Protein AF-A0A9E3TXH4-F1 (afdb_monomer)

pLDDT: mean 94.96, std 4.88, range [75.44, 98.69]

Solvent-accessible surface area (backbone atoms only — not comparable to full-atom values): 4180 Å² total; per-residue (Å²): 134,79,90,78,78,72,78,45,76,88,50,32,44,73,35,73,96,54,63,74,42,52,60,85,36,71,51,49,49,52,32,47,53,44,50,51,50,42,51,53,53,51,50,50,48,74,73,65,50,60,68,77,54,37,54,53,50,54,50,49,44,54,50,44,52,55,51,32,61,71,50,66

Sequence (72 aa):
MKIYTKTGDAGETGLLGGPRVRKDAPCIEAYGTVDELNALLGTARALGLPGPIDEVVAQAQHDLFAIGAQLA

Radius of gyration: 14.98 Å; Cα contacts (8 Å, |Δi|>4): 49; chains: 1; bounding box: 31×22×40 Å

Secondary structure (DSSP, 8-state):
--S--STTTTSEEE-TTS-EEETTSHHHHHHHHHHHHHHHHHHHHHTT--HHHHHHHHHHHHHHHHHHHHH-

Foldseek 3Di:
DDPDDCPCVVQWDDQDVHHIDGCPDPLNVVLVVLVVVLVVLVVVVVVPDDPVVNVVSVVVSVVSVVVSNVSD

Structure (mmCIF, N/CA/C/O backbone):
data_AF-A0A9E3TXH4-F1
#
_entry.id   AF-A0A9E3TXH4-F1
#
loop_
_atom_site.group_PDB
_atom_site.id
_atom_site.type_symbol
_atom_site.label_atom_id
_atom_site.label_alt_id
_atom_site.label_comp_id
_atom_site.label_asym_id
_atom_site.label_entity_id
_atom_site.label_seq_id
_atom_site.pdbx_PDB_ins_code
_atom_site.Cartn_x
_atom_site.Cartn_y
_atom_site.Cartn_z
_atom_site.occupancy
_atom_site.B_iso_or_equiv
_atom_site.auth_seq_id
_atom_site.auth_comp_id
_atom_site.auth_asym_id
_atom_site.auth_atom_id
_atom_site.pdbx_PDB_model_num
ATOM 1 N N . MET A 1 1 ? 17.164 10.608 1.262 1.00 75.44 1 MET A N 1
ATOM 2 C CA . MET A 1 1 ? 16.822 9.670 0.170 1.00 75.44 1 MET A CA 1
ATOM 3 C C . MET A 1 1 ? 15.775 10.336 -0.713 1.00 75.44 1 MET A C 1
ATOM 5 O O . MET A 1 1 ? 14.874 10.952 -0.158 1.00 75.44 1 MET A O 1
ATOM 9 N N . LYS A 1 2 ? 15.910 10.312 -2.044 1.00 87.94 2 LYS A N 1
ATOM 10 C CA . LYS A 1 2 ? 14.860 10.834 -2.937 1.00 87.94 2 LYS A CA 1
ATOM 11 C C . LYS A 1 2 ? 1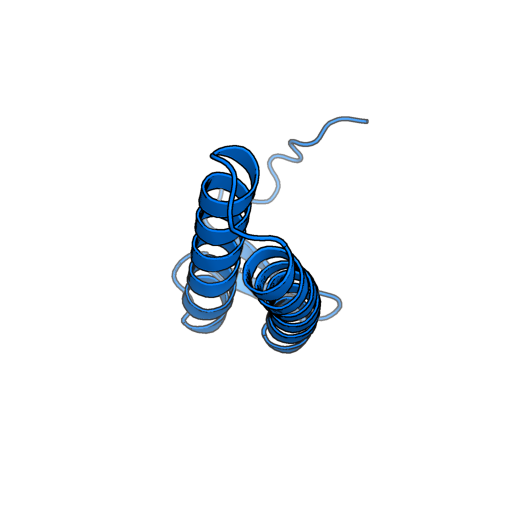3.827 9.733 -3.159 1.00 87.94 2 LYS A C 1
ATOM 13 O O . LYS A 1 2 ? 14.220 8.616 -3.463 1.00 87.94 2 LYS A O 1
ATOM 18 N N . ILE A 1 3 ? 12.544 10.058 -3.008 1.00 89.06 3 ILE A N 1
ATOM 19 C CA . ILE A 1 3 ? 11.449 9.124 -3.320 1.00 89.06 3 ILE A CA 1
ATOM 20 C C . ILE A 1 3 ? 11.273 9.007 -4.845 1.00 89.06 3 ILE A C 1
ATOM 22 O O . ILE A 1 3 ? 11.009 7.930 -5.363 1.00 89.06 3 ILE A O 1
ATOM 26 N N . TYR A 1 4 ? 11.485 10.096 -5.589 1.00 90.88 4 TYR A N 1
ATOM 27 C CA . TYR A 1 4 ? 11.383 10.094 -7.048 1.00 90.88 4 TYR A CA 1
ATOM 28 C C . TYR A 1 4 ? 12.666 9.571 -7.716 1.00 90.88 4 TYR A C 1
ATOM 30 O O . TYR A 1 4 ? 13.769 10.049 -7.441 1.00 90.88 4 TYR A O 1
ATOM 38 N N . THR A 1 5 ? 12.507 8.631 -8.650 1.00 93.06 5 THR A N 1
ATOM 39 C CA . THR A 1 5 ? 13.608 8.011 -9.413 1.00 93.06 5 THR A CA 1
ATOM 40 C C . THR A 1 5 ? 13.580 8.346 -10.905 1.00 93.06 5 THR A C 1
ATOM 42 O O . THR A 1 5 ? 14.588 8.151 -11.578 1.00 93.06 5 THR A O 1
ATOM 45 N N . LYS A 1 6 ? 12.446 8.849 -11.425 1.00 93.62 6 LYS A N 1
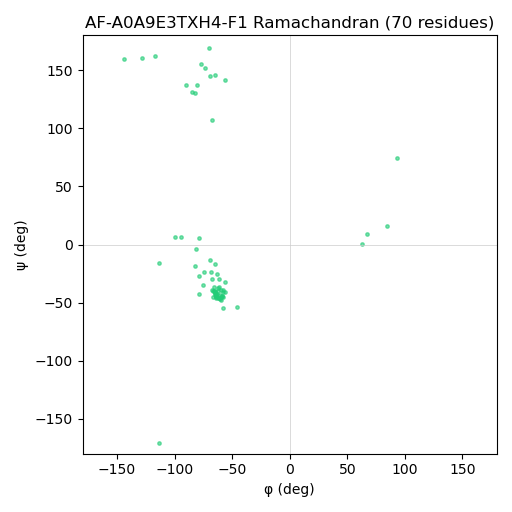ATOM 46 C CA . LYS A 1 6 ? 12.168 9.106 -12.857 1.00 93.62 6 LYS A CA 1
ATOM 47 C C . LYS A 1 6 ? 12.168 7.865 -13.760 1.00 93.62 6 LYS A C 1
ATOM 49 O O . LYS A 1 6 ? 11.909 7.960 -14.955 1.00 93.62 6 LYS A O 1
ATOM 54 N N . THR A 1 7 ? 12.406 6.671 -13.214 1.00 92.25 7 THR A N 1
ATOM 55 C CA . THR A 1 7 ? 12.452 5.434 -14.011 1.00 92.25 7 THR A CA 1
ATOM 56 C C . THR A 1 7 ? 11.083 5.031 -14.552 1.00 92.25 7 THR A C 1
ATOM 58 O O . THR A 1 7 ? 11.016 4.178 -15.430 1.00 92.25 7 THR A O 1
ATOM 61 N N . GLY A 1 8 ? 9.996 5.623 -14.051 1.00 93.94 8 GLY A N 1
ATOM 62 C CA . GLY A 1 8 ? 8.636 5.355 -14.514 1.00 93.94 8 GLY A CA 1
ATOM 63 C C . GLY A 1 8 ? 8.057 6.379 -15.488 1.00 93.94 8 GLY A C 1
ATOM 64 O O . GLY A 1 8 ? 6.872 6.285 -15.817 1.00 93.94 8 GLY A O 1
ATOM 65 N N . ASP A 1 9 ? 8.849 7.354 -15.939 1.00 96.06 9 ASP A N 1
ATOM 66 C CA . ASP A 1 9 ? 8.366 8.466 -16.772 1.00 96.06 9 ASP A CA 1
ATOM 67 C C . ASP A 1 9 ? 7.945 8.000 -18.178 1.00 96.06 9 ASP A C 1
ATOM 69 O O . ASP A 1 9 ? 7.069 8.598 -18.794 1.00 96.06 9 ASP A O 1
ATOM 73 N N . ALA A 1 10 ? 8.482 6.871 -18.653 1.00 95.56 10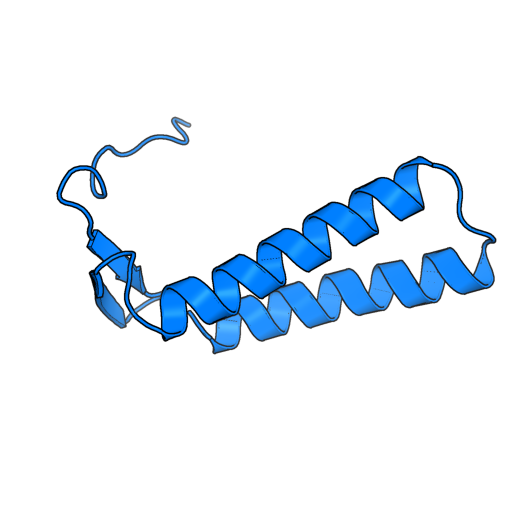 ALA A N 1
ATOM 74 C CA . ALA A 1 10 ? 8.079 6.230 -19.909 1.00 95.56 10 ALA A CA 1
ATOM 75 C C . ALA A 1 10 ? 6.763 5.417 -19.811 1.00 95.56 10 ALA A C 1
ATOM 77 O O . ALA A 1 10 ? 6.382 4.732 -20.760 1.00 95.56 10 ALA A O 1
ATOM 78 N N . GLY A 1 11 ? 6.062 5.464 -18.671 1.00 95.12 11 GLY A N 1
ATOM 79 C CA . GLY A 1 11 ? 4.798 4.741 -18.471 1.00 95.12 11 GLY A CA 1
ATOM 80 C C . GLY A 1 11 ? 4.959 3.281 -18.038 1.00 95.12 11 GLY A C 1
ATOM 81 O O . GLY A 1 11 ? 4.005 2.512 -18.104 1.00 95.12 11 GLY A O 1
ATOM 82 N N . GLU A 1 12 ? 6.147 2.900 -17.578 1.00 96.25 12 GLU A N 1
ATOM 83 C CA . GLU A 1 12 ? 6.450 1.563 -17.061 1.00 96.25 12 GLU A CA 1
ATOM 84 C C . GLU A 1 12 ? 6.853 1.607 -15.588 1.00 96.25 12 GLU A C 1
ATOM 86 O O . GLU A 1 12 ? 7.239 2.651 -15.063 1.00 96.25 12 GLU A O 1
ATOM 91 N N . THR A 1 13 ? 6.804 0.465 -14.918 1.00 94.25 13 THR A N 1
ATOM 92 C CA . THR A 1 13 ? 7.303 0.281 -13.555 1.00 94.25 13 THR A CA 1
ATOM 93 C C . THR A 1 13 ? 7.913 -1.110 -13.399 1.00 94.25 13 THR A C 1
ATOM 95 O O . THR A 1 13 ? 7.672 -1.990 -14.220 1.00 94.25 13 THR A O 1
ATOM 98 N N . GLY A 1 14 ? 8.764 -1.296 -12.392 1.00 91.75 14 GLY A N 1
ATOM 99 C CA . GLY A 1 14 ? 9.357 -2.599 -12.084 1.00 91.75 14 GLY A CA 1
ATOM 100 C C . GLY A 1 14 ? 8.492 -3.378 -11.101 1.00 91.75 14 GLY A C 1
ATOM 101 O O . GLY A 1 14 ? 8.031 -2.795 -10.123 1.00 91.75 14 GLY A O 1
ATOM 102 N N . LEU A 1 15 ? 8.314 -4.673 -11.358 1.00 88.50 15 LEU A N 1
ATOM 103 C CA . LEU A 1 15 ? 7.797 -5.631 -10.380 1.00 88.50 15 LEU A CA 1
ATOM 104 C C . LEU A 1 15 ? 8.894 -6.021 -9.378 1.00 88.50 15 LEU A C 1
ATOM 106 O O . LEU A 1 15 ? 10.091 -5.930 -9.683 1.00 88.50 15 LEU A O 1
ATOM 110 N N . LEU A 1 16 ? 8.510 -6.451 -8.179 1.00 81.44 16 LEU A N 1
ATOM 111 C CA . LEU A 1 16 ? 9.457 -6.813 -7.127 1.00 81.44 16 LEU A CA 1
ATOM 112 C C . LEU A 1 16 ? 10.237 -8.073 -7.530 1.00 81.44 16 LEU A C 1
ATOM 114 O O . LEU A 1 16 ? 9.711 -9.178 -7.551 1.00 81.44 16 LEU A O 1
ATOM 118 N N . GLY A 1 17 ? 11.517 -7.910 -7.882 1.00 79.62 17 GLY A N 1
ATOM 119 C CA . GLY A 1 17 ? 12.342 -9.016 -8.390 1.00 79.62 17 GLY A CA 1
ATOM 120 C C . GLY A 1 17 ? 11.910 -9.544 -9.767 1.00 79.62 17 GLY A C 1
ATOM 121 O O . GLY A 1 17 ? 12.428 -10.564 -10.217 1.00 79.62 17 GLY A O 1
ATOM 122 N N . GLY A 1 18 ? 10.982 -8.852 -10.433 1.00 83.19 18 GLY A N 1
ATOM 123 C CA . GLY A 1 18 ? 10.375 -9.255 -11.694 1.00 83.19 18 GLY A CA 1
ATOM 124 C C . GLY A 1 18 ? 10.720 -8.335 -12.871 1.00 83.19 18 GLY A C 1
ATOM 125 O O . GLY A 1 18 ? 11.590 -7.461 -12.773 1.00 83.19 18 GLY A O 1
ATOM 126 N N . PRO A 1 19 ? 10.052 -8.533 -14.022 1.00 89.62 19 PRO A N 1
ATOM 127 C CA . PRO A 1 19 ? 10.238 -7.694 -15.197 1.00 89.62 19 PRO A CA 1
ATOM 128 C C . PRO A 1 19 ? 9.666 -6.287 -14.988 1.00 89.62 19 PRO A C 1
ATOM 130 O O . PRO A 1 19 ? 8.918 -6.007 -14.049 1.00 89.62 19 PRO A O 1
ATOM 133 N N . ARG A 1 20 ? 9.991 -5.388 -15.920 1.00 94.31 20 ARG A N 1
ATOM 134 C CA . ARG A 1 20 ? 9.265 -4.125 -16.056 1.00 94.31 20 ARG A CA 1
ATOM 135 C C . ARG A 1 20 ? 7.975 -4.361 -16.826 1.00 94.31 20 ARG A C 1
ATOM 137 O O . ARG A 1 20 ? 7.977 -5.067 -17.831 1.00 94.31 20 ARG A O 1
ATOM 144 N N . VAL A 1 21 ? 6.898 -3.749 -16.362 1.00 94.81 21 VAL A N 1
ATOM 145 C CA . VAL A 1 21 ? 5.582 -3.807 -16.995 1.00 94.81 21 VAL A CA 1
ATOM 146 C C . VAL A 1 21 ? 5.037 -2.400 -17.183 1.00 94.81 21 VAL A C 1
ATOM 148 O O . VAL A 1 21 ? 5.474 -1.443 -16.538 1.00 94.81 21 VAL A O 1
ATOM 151 N N . ARG A 1 22 ? 4.072 -2.262 -18.085 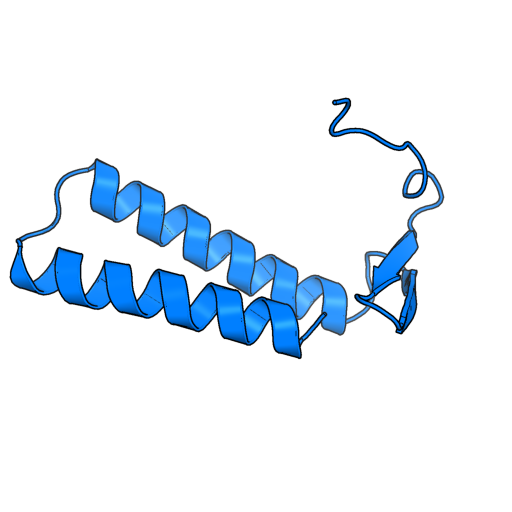1.00 96.81 22 ARG A N 1
ATOM 152 C CA . ARG A 1 22 ? 3.336 -1.015 -18.268 1.00 96.81 22 ARG A CA 1
ATOM 153 C C . ARG A 1 22 ? 2.521 -0.689 -17.016 1.00 96.81 22 ARG A C 1
ATOM 155 O O . ARG A 1 22 ? 2.001 -1.589 -16.367 1.00 96.81 22 ARG A O 1
ATOM 162 N N . LYS A 1 23 ? 2.376 0.598 -16.696 1.00 96.38 23 LYS A N 1
ATOM 163 C CA . LYS A 1 23 ? 1.583 1.067 -15.543 1.00 96.38 23 LYS A CA 1
ATOM 164 C C . LYS A 1 23 ? 0.084 0.766 -15.655 1.00 96.38 23 LYS A C 1
ATOM 166 O O . LYS A 1 23 ? -0.610 0.840 -14.654 1.00 96.38 23 LYS A O 1
ATOM 171 N N . ASP A 1 24 ? -0.390 0.452 -16.857 1.00 95.81 24 ASP A N 1
ATOM 172 C CA . ASP A 1 24 ? -1.764 0.041 -17.161 1.00 95.81 24 ASP A CA 1
ATOM 173 C C . ASP A 1 24 ? -1.936 -1.494 -17.176 1.00 95.81 24 ASP A C 1
ATOM 175 O O . ASP A 1 24 ? -2.998 -1.994 -17.539 1.00 95.81 24 ASP A O 1
ATOM 179 N N . ALA A 1 25 ? -0.906 -2.264 -16.796 1.00 95.56 25 ALA A N 1
ATOM 180 C CA . ALA A 1 25 ? -1.015 -3.715 -16.727 1.00 95.56 25 ALA A CA 1
ATOM 181 C C . ALA A 1 25 ? -1.951 -4.149 -15.576 1.00 95.56 25 ALA A C 1
ATOM 183 O O . ALA A 1 25 ? -1.894 -3.556 -14.496 1.00 95.56 25 ALA A O 1
ATOM 184 N N . PRO A 1 26 ? -2.733 -5.236 -15.742 1.00 95.19 26 PRO A N 1
ATOM 185 C CA . PRO A 1 26 ? -3.717 -5.666 -14.742 1.00 95.19 26 PRO A CA 1
ATOM 186 C C . PRO A 1 26 ? -3.156 -5.915 -13.335 1.00 95.19 26 PRO A C 1
ATOM 188 O O . PRO A 1 26 ? -3.847 -5.682 -12.350 1.00 95.19 26 PRO A O 1
ATOM 191 N N . CYS A 1 27 ? -1.904 -6.373 -13.210 1.00 93.25 27 CYS A N 1
ATOM 192 C CA . CYS A 1 27 ? -1.274 -6.559 -11.899 1.00 93.25 27 CYS A CA 1
ATOM 193 C C . CYS A 1 27 ? -1.027 -5.226 -11.178 1.00 93.25 27 CYS A C 1
ATOM 195 O O . CYS A 1 27 ? -1.269 -5.143 -9.977 1.00 93.25 27 CYS A O 1
ATOM 197 N N . ILE A 1 28 ? -0.611 -4.187 -11.914 1.00 95.56 28 ILE A N 1
ATOM 198 C CA . ILE A 1 28 ? -0.387 -2.837 -11.381 1.00 95.56 28 ILE A CA 1
ATOM 199 C C . ILE A 1 28 ? -1.693 -2.245 -10.873 1.00 95.56 28 ILE A C 1
ATOM 201 O O . ILE A 1 28 ? -1.734 -1.698 -9.775 1.00 95.56 28 ILE A O 1
ATOM 205 N N . GLU A 1 29 ? -2.760 -2.382 -11.662 1.00 96.56 29 GLU A N 1
ATOM 206 C CA . GLU A 1 29 ? -4.097 -1.959 -11.255 1.00 96.56 29 GLU A CA 1
ATOM 207 C C . GLU A 1 29 ? -4.537 -2.702 -9.989 1.00 96.56 29 GLU A C 1
ATOM 209 O O . GLU A 1 29 ? -4.930 -2.064 -9.017 1.00 96.56 29 GLU A O 1
ATOM 214 N N . ALA A 1 30 ? -4.372 -4.028 -9.946 1.00 95.56 30 ALA A N 1
ATOM 215 C CA . ALA A 1 30 ? -4.786 -4.845 -8.810 1.00 95.56 30 ALA A CA 1
ATOM 216 C C . ALA A 1 30 ? -4.125 -4.422 -7.487 1.00 95.56 30 ALA A C 1
ATOM 218 O O . ALA A 1 30 ? -4.833 -4.142 -6.516 1.00 95.56 30 ALA A O 1
ATOM 219 N N . TYR A 1 31 ? -2.789 -4.349 -7.418 1.00 94.94 31 TYR A N 1
ATOM 220 C CA . TYR A 1 31 ? -2.138 -3.933 -6.170 1.00 94.94 31 TYR A CA 1
ATOM 221 C C . TYR A 1 31 ? -2.257 -2.426 -5.912 1.00 94.94 31 TYR A C 1
ATOM 223 O O . TYR A 1 31 ? -2.215 -2.011 -4.757 1.00 94.94 31 TYR A O 1
ATOM 231 N N . GLY A 1 32 ? -2.461 -1.610 -6.951 1.00 96.94 32 GLY A N 1
ATOM 232 C CA . GLY A 1 32 ? -2.783 -0.190 -6.809 1.00 96.94 32 GLY A CA 1
ATOM 233 C C . GLY A 1 32 ? -4.129 0.032 -6.117 1.00 96.94 32 GLY A C 1
ATOM 234 O O . GLY A 1 32 ? -4.217 0.832 -5.190 1.00 96.94 32 GLY A O 1
ATOM 235 N N . THR A 1 33 ? -5.165 -0.726 -6.486 1.00 98.00 33 THR A N 1
ATOM 236 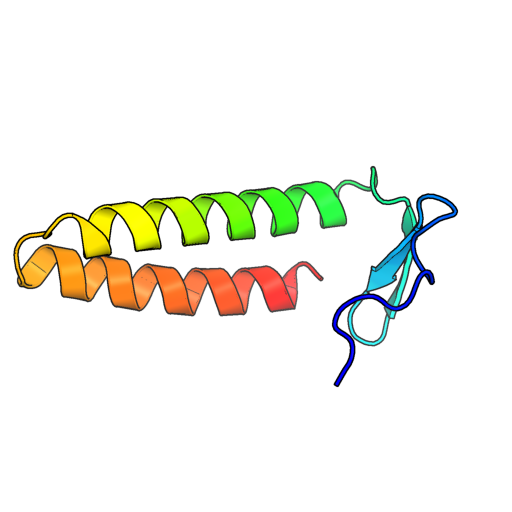C CA . THR A 1 33 ? -6.471 -0.687 -5.806 1.00 98.00 33 THR A CA 1
ATOM 237 C C . THR A 1 33 ? -6.383 -1.195 -4.365 1.00 98.00 33 THR A C 1
ATOM 239 O O . THR A 1 33 ? -7.043 -0.660 -3.474 1.00 98.00 33 THR A O 1
ATOM 242 N N . VAL A 1 34 ? -5.548 -2.206 -4.105 1.00 98.06 34 VAL A N 1
ATOM 243 C CA . VAL A 1 34 ? -5.267 -2.679 -2.737 1.00 98.06 34 VAL A CA 1
ATOM 244 C C . VAL A 1 34 ? -4.596 -1.585 -1.898 1.00 98.06 34 VAL A C 1
ATOM 246 O O . VAL A 1 34 ? -4.983 -1.386 -0.746 1.00 98.06 34 VAL A O 1
ATOM 249 N N . ASP A 1 35 ? -3.633 -0.854 -2.467 1.00 98.12 35 ASP A N 1
ATOM 250 C CA . ASP A 1 35 ? -2.968 0.276 -1.805 1.00 98.12 35 ASP A CA 1
ATOM 251 C C . ASP A 1 35 ? -3.952 1.421 -1.505 1.00 98.12 35 ASP A C 1
ATOM 253 O O . ASP A 1 35 ? -3.988 1.942 -0.388 1.00 98.12 35 ASP A O 1
ATOM 257 N N . GLU A 1 36 ? -4.844 1.743 -2.448 1.00 98.50 36 GLU A N 1
ATOM 258 C CA . GLU A 1 36 ? -5.906 2.738 -2.251 1.00 98.50 36 GLU A CA 1
ATOM 259 C C . GLU A 1 36 ? -6.864 2.346 -1.113 1.00 98.50 36 GLU A C 1
ATOM 261 O O . GLU A 1 36 ? -7.145 3.156 -0.224 1.00 98.50 36 GLU A O 1
ATOM 266 N N . LEU A 1 37 ? -7.321 1.088 -1.082 1.00 98.56 37 LEU A N 1
ATOM 267 C CA . LEU A 1 37 ? -8.138 0.569 0.017 1.00 98.56 37 LEU A CA 1
ATOM 268 C C . LEU A 1 37 ? -7.405 0.696 1.358 1.00 98.56 37 LEU A C 1
ATOM 270 O O . LEU A 1 37 ? -7.991 1.142 2.347 1.00 98.56 37 LEU A O 1
ATOM 274 N N . ASN A 1 38 ? -6.122 0.334 1.400 1.00 98.62 38 ASN A N 1
ATOM 275 C CA . ASN A 1 38 ? -5.320 0.406 2.618 1.00 98.62 38 ASN A CA 1
ATOM 276 C C . ASN A 1 38 ? -5.193 1.855 3.133 1.00 98.62 38 ASN A C 1
ATOM 278 O O . ASN A 1 38 ? -5.324 2.107 4.336 1.00 98.62 38 ASN A O 1
ATOM 282 N N . ALA A 1 39 ? -5.029 2.826 2.230 1.00 98.56 39 ALA A N 1
ATOM 283 C CA . ALA A 1 39 ? -5.001 4.250 2.563 1.00 98.56 39 ALA A CA 1
ATOM 284 C C . ALA A 1 39 ? -6.351 4.765 3.105 1.00 98.56 39 ALA A C 1
ATOM 286 O O . ALA A 1 39 ? -6.387 5.530 4.079 1.00 98.56 39 ALA A O 1
ATOM 287 N N . LEU A 1 40 ? -7.474 4.324 2.526 1.00 98.62 40 LEU A N 1
ATOM 288 C CA . LEU A 1 40 ? -8.816 4.672 3.009 1.00 98.62 40 LEU A CA 1
ATOM 289 C C . LEU A 1 40 ? -9.082 4.110 4.411 1.00 98.62 40 LEU A C 1
ATOM 291 O O . LEU A 1 40 ? -9.598 4.828 5.271 1.00 98.62 40 LEU A O 1
ATOM 295 N N . LEU A 1 41 ? -8.672 2.868 4.677 1.00 98.50 41 LEU A N 1
ATOM 296 C CA . LEU A 1 41 ? -8.736 2.284 6.019 1.00 98.50 41 LEU A CA 1
ATOM 297 C C . LEU A 1 41 ? -7.896 3.086 7.019 1.00 98.50 41 LEU A C 1
ATOM 299 O O . LEU A 1 41 ? -8.380 3.402 8.104 1.00 98.50 41 LEU A O 1
ATOM 303 N N . GLY A 1 42 ? -6.683 3.495 6.639 1.00 98.56 42 GLY A N 1
ATOM 304 C CA . GLY A 1 42 ? -5.840 4.361 7.468 1.00 98.56 42 GLY A CA 1
ATOM 305 C C . GLY A 1 42 ? -6.513 5.693 7.809 1.00 98.56 42 GLY A C 1
ATOM 306 O O . GLY A 1 42 ? -6.446 6.153 8.950 1.00 98.56 42 GLY A O 1
ATOM 307 N N . THR A 1 43 ? -7.237 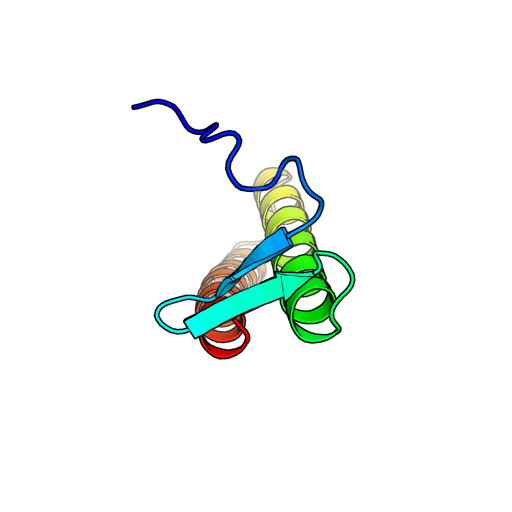6.274 6.850 1.00 98.62 43 THR A N 1
ATOM 308 C CA . THR A 1 43 ? -8.037 7.488 7.067 1.00 98.62 43 THR A CA 1
ATOM 309 C C . THR A 1 43 ? -9.172 7.238 8.060 1.00 98.62 43 THR A C 1
ATOM 311 O O . THR A 1 43 ? -9.354 8.021 8.989 1.00 98.62 43 THR A O 1
ATOM 314 N N . ALA A 1 44 ? -9.907 6.131 7.917 1.00 98.25 44 ALA A N 1
ATOM 315 C CA . ALA A 1 44 ? -10.980 5.766 8.842 1.00 98.25 44 ALA A CA 1
ATOM 316 C C . ALA A 1 44 ? -10.464 5.602 10.281 1.00 98.25 44 ALA A C 1
ATOM 318 O O . ALA A 1 44 ? -11.058 6.150 11.209 1.00 98.25 44 ALA A O 1
ATOM 319 N N . ARG A 1 45 ? -9.321 4.928 10.463 1.00 98.25 45 ARG A N 1
ATOM 320 C CA . ARG A 1 45 ? -8.657 4.791 11.771 1.00 98.25 45 ARG A CA 1
ATOM 321 C C . ARG A 1 45 ? -8.285 6.144 12.374 1.00 98.25 45 ARG A C 1
ATOM 323 O O . ARG A 1 45 ? -8.572 6.394 13.542 1.00 98.25 45 ARG A O 1
ATOM 330 N N . ALA A 1 46 ? -7.715 7.044 11.569 1.00 98.31 46 ALA A N 1
ATOM 331 C CA . ALA A 1 46 ? -7.346 8.392 12.005 1.00 98.31 46 ALA A CA 1
ATOM 332 C C . ALA A 1 46 ? -8.554 9.248 12.440 1.00 98.31 46 ALA A C 1
ATOM 334 O O . ALA A 1 46 ? -8.396 10.151 13.260 1.00 98.31 46 ALA A O 1
ATOM 335 N N . LEU A 1 47 ? -9.754 8.954 11.928 1.00 98.50 47 LEU A N 1
ATOM 336 C CA . LEU A 1 47 ? -11.007 9.605 12.327 1.00 98.50 47 LEU A CA 1
ATOM 337 C C . LEU A 1 47 ? -11.622 9.030 13.618 1.00 98.50 47 LEU A C 1
ATOM 339 O O . LEU A 1 47 ? -12.605 9.582 14.108 1.00 98.50 47 LEU A O 1
ATOM 343 N N . GLY A 1 48 ? -11.038 7.976 14.196 1.00 97.25 48 GLY A N 1
ATOM 344 C CA . GLY A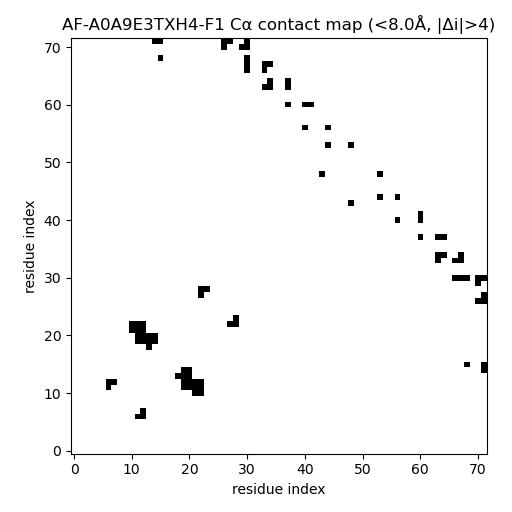 1 48 ? -11.420 7.438 15.502 1.00 97.25 48 GLY A CA 1
ATOM 345 C C . GLY A 1 48 ? -12.449 6.311 15.430 1.00 97.25 48 GLY A C 1
ATOM 346 O O . GLY A 1 48 ? -13.614 6.490 15.785 1.00 97.25 48 GLY A O 1
ATOM 347 N N . LEU A 1 49 ? -12.007 5.121 15.016 1.00 98.00 49 LEU A N 1
ATOM 348 C CA . LEU A 1 49 ? -12.821 3.905 15.091 1.00 98.00 49 LEU A CA 1
ATOM 349 C C . LEU A 1 49 ? -12.934 3.389 16.540 1.00 98.00 49 LEU A C 1
ATOM 351 O O . LEU A 1 49 ? -12.014 3.577 17.339 1.00 98.00 49 LEU A O 1
ATOM 355 N N . PRO A 1 50 ? -14.030 2.693 16.901 1.00 98.25 50 PRO A N 1
ATOM 356 C CA . PRO A 1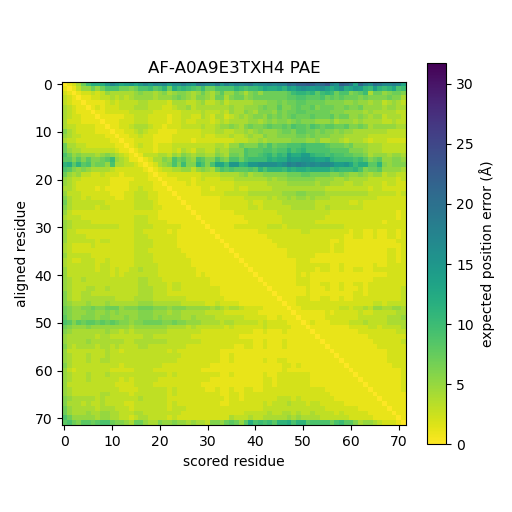 50 ? -14.114 1.969 18.169 1.00 98.25 50 PRO A CA 1
ATOM 357 C C . PRO A 1 50 ? -12.973 0.954 18.306 1.00 98.25 50 PRO A C 1
ATOM 359 O O . PRO A 1 50 ? -12.662 0.275 17.334 1.00 98.25 50 PRO A O 1
ATOM 362 N N . GLY A 1 51 ? -12.412 0.790 19.510 1.00 97.69 51 GLY A N 1
ATOM 363 C CA . GLY A 1 51 ? -11.225 -0.050 19.756 1.00 97.69 51 GLY A CA 1
ATOM 364 C C . GLY A 1 51 ? -11.251 -1.436 19.088 1.00 97.69 51 GLY A C 1
ATOM 365 O O . GLY A 1 51 ? -10.365 -1.716 18.287 1.00 97.69 51 GLY A O 1
ATOM 366 N N . PRO A 1 52 ? -12.294 -2.265 19.295 1.00 98.31 52 PRO A N 1
ATOM 367 C CA . PRO A 1 52 ? -12.378 -3.578 18.647 1.00 98.31 52 PRO A CA 1
ATOM 368 C C . PRO A 1 52 ? -12.412 -3.522 17.111 1.00 98.31 52 PRO A C 1
ATOM 370 O O . PRO A 1 52 ? -11.970 -4.451 16.445 1.00 98.31 52 PRO A O 1
ATOM 373 N N . ILE A 1 53 ? -12.950 -2.443 16.533 1.00 98.44 53 ILE A N 1
ATOM 374 C CA . ILE A 1 53 ? -12.980 -2.243 15.079 1.00 98.44 53 ILE A CA 1
ATOM 375 C C . ILE A 1 53 ? -11.612 -1.752 14.595 1.00 98.44 53 ILE A C 1
ATOM 377 O O . ILE A 1 53 ? -11.130 -2.248 13.582 1.00 98.44 53 ILE A O 1
ATOM 381 N N . ASP A 1 54 ? -10.969 -0.826 15.314 1.00 98.56 54 ASP A N 1
ATOM 382 C CA . ASP A 1 54 ? -9.622 -0.352 14.980 1.00 98.56 54 ASP A CA 1
ATOM 383 C C . ASP A 1 54 ? -8.612 -1.503 14.947 1.00 98.56 54 ASP A C 1
ATOM 385 O O . ASP A 1 54 ? -7.810 -1.573 14.023 1.00 98.56 54 ASP A O 1
ATOM 389 N N . GLU A 1 55 ? -8.699 -2.445 15.891 1.00 98.50 55 GLU A N 1
ATOM 390 C CA . GLU A 1 55 ? -7.848 -3.642 15.936 1.00 98.50 55 GLU A CA 1
ATOM 391 C C . GLU A 1 55 ? -8.026 -4.530 14.695 1.00 98.50 55 GLU A C 1
ATOM 393 O O . GLU A 1 55 ? -7.043 -4.937 14.070 1.00 98.50 55 GLU A O 1
ATOM 398 N N . VAL A 1 56 ? -9.274 -4.790 14.290 1.00 98.56 56 VAL A N 1
ATOM 399 C CA . VAL A 1 56 ? -9.573 -5.566 13.075 1.00 98.56 56 VAL A CA 1
ATOM 400 C C . VAL A 1 56 ? -9.076 -4.839 11.829 1.00 98.56 56 VAL A C 1
ATOM 402 O O . VAL A 1 56 ? -8.472 -5.457 10.953 1.00 98.56 56 VAL A O 1
ATOM 405 N N . VAL A 1 57 ? -9.293 -3.525 11.748 1.00 98.62 57 VAL A N 1
ATOM 406 C CA . VAL A 1 57 ? -8.832 -2.724 10.611 1.00 98.62 57 VAL A CA 1
ATOM 407 C C . VAL A 1 57 ? -7.305 -2.677 10.572 1.00 98.62 57 VAL A C 1
ATOM 409 O O . VAL A 1 57 ? -6.735 -2.829 9.498 1.00 98.62 57 VAL A O 1
ATOM 412 N N . ALA A 1 58 ? -6.626 -2.550 11.714 1.00 98.50 58 ALA A N 1
ATOM 413 C CA . ALA A 1 58 ? -5.169 -2.598 11.796 1.00 98.50 58 ALA A CA 1
ATOM 414 C C . ALA A 1 58 ? -4.611 -3.921 11.255 1.00 98.50 58 ALA A C 1
ATOM 416 O O . ALA A 1 58 ? -3.655 -3.912 10.479 1.00 98.50 58 ALA A O 1
ATOM 417 N N . GLN A 1 59 ? -5.228 -5.048 11.623 1.00 98.62 59 GLN A N 1
ATOM 418 C CA . GLN A 1 59 ? -4.836 -6.350 11.091 1.00 98.62 59 GLN A CA 1
ATOM 419 C C . GLN A 1 59 ? -5.097 -6.438 9.582 1.00 98.62 59 GLN A C 1
ATOM 421 O O . GLN A 1 59 ? -4.212 -6.848 8.835 1.00 98.62 59 GLN A O 1
ATOM 426 N N . ALA A 1 60 ? -6.255 -5.966 9.115 1.00 98.50 60 ALA A N 1
ATOM 427 C CA . ALA A 1 60 ? -6.567 -5.932 7.690 1.00 98.50 60 ALA A CA 1
ATOM 428 C C . ALA A 1 60 ? -5.554 -5.091 6.890 1.00 98.50 60 ALA A C 1
ATOM 430 O O . ALA A 1 60 ? -5.146 -5.502 5.810 1.00 98.50 60 ALA A O 1
ATOM 431 N N . GLN A 1 61 ? -5.089 -3.951 7.415 1.00 98.69 61 GLN A N 1
ATOM 432 C CA . GLN A 1 61 ? -4.051 -3.141 6.763 1.00 98.69 61 GLN A CA 1
ATOM 433 C C . GLN A 1 61 ? -2.715 -3.890 6.614 1.00 98.69 61 GLN A C 1
ATOM 435 O O . GLN A 1 61 ? -2.043 -3.740 5.589 1.00 98.69 61 GLN A O 1
ATOM 440 N N . HIS A 1 62 ? -2.328 -4.709 7.603 1.00 98.38 62 HIS A N 1
ATOM 441 C CA . HIS A 1 62 ? -1.147 -5.573 7.500 1.00 98.38 62 HIS A CA 1
ATOM 442 C C . HIS A 1 62 ? -1.332 -6.665 6.442 1.00 98.38 62 HIS A C 1
ATOM 444 O O . HIS A 1 62 ? -0.440 -6.880 5.617 1.00 98.38 62 HIS A O 1
ATOM 450 N N . ASP A 1 63 ? -2.494 -7.315 6.428 1.00 98.50 63 ASP A N 1
ATOM 451 C CA . ASP A 1 63 ? -2.795 -8.379 5.471 1.00 98.50 63 ASP A CA 1
ATOM 452 C C . ASP A 1 63 ? -2.844 -7.828 4.035 1.00 98.50 63 ASP A C 1
ATOM 454 O O . ASP A 1 63 ? -2.277 -8.426 3.121 1.00 98.50 63 ASP A O 1
ATOM 458 N N . LEU A 1 64 ? -3.430 -6.641 3.831 1.00 98.38 64 LEU A N 1
ATOM 459 C CA . LEU A 1 64 ? -3.454 -5.949 2.536 1.00 98.38 64 L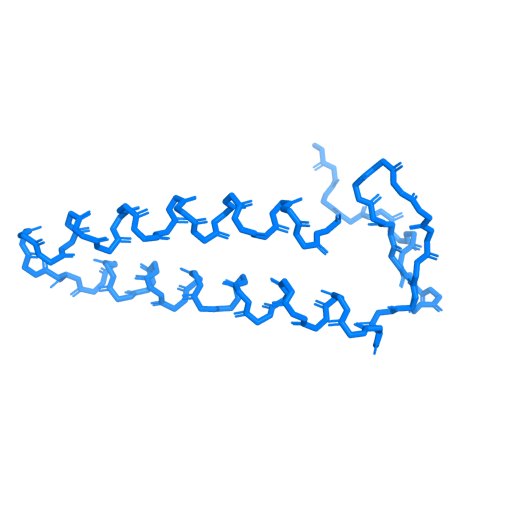EU A CA 1
ATOM 460 C C . LEU A 1 64 ? -2.046 -5.609 2.034 1.00 98.38 64 LEU A C 1
ATOM 462 O O . LEU A 1 64 ? -1.785 -5.730 0.839 1.00 98.38 64 LEU A O 1
ATOM 466 N N . PHE A 1 65 ? -1.116 -5.241 2.920 1.00 96.81 65 PHE A N 1
ATOM 467 C CA . PHE A 1 65 ? 0.280 -5.020 2.533 1.00 96.81 65 PHE A CA 1
ATOM 468 C C . PHE A 1 65 ? 0.951 -6.318 2.056 1.00 96.81 65 PHE A C 1
ATOM 470 O O . PHE A 1 65 ? 1.646 -6.323 1.039 1.00 96.81 65 PHE A O 1
ATOM 477 N N . ALA A 1 66 ? 0.705 -7.436 2.747 1.00 96.75 66 ALA A N 1
ATOM 478 C CA . ALA A 1 66 ? 1.208 -8.746 2.337 1.00 96.75 66 ALA A CA 1
ATOM 479 C C . ALA A 1 66 ? 0.604 -9.205 0.997 1.00 96.75 66 ALA A C 1
ATOM 481 O O . ALA A 1 66 ? 1.327 -9.722 0.146 1.00 96.75 66 ALA A O 1
ATOM 482 N N . ILE A 1 67 ? -0.694 -8.969 0.780 1.00 95.69 67 ILE A N 1
ATOM 483 C CA . ILE A 1 67 ? -1.374 -9.238 -0.495 1.00 95.69 67 ILE A CA 1
ATOM 484 C C . ILE A 1 67 ? -0.772 -8.381 -1.613 1.00 95.69 67 ILE A C 1
ATOM 486 O O . ILE A 1 67 ? -0.443 -8.909 -2.674 1.00 95.69 67 ILE A O 1
ATOM 490 N N . GLY A 1 68 ? -0.558 -7.084 -1.372 1.00 94.19 68 GLY A N 1
ATOM 491 C CA . GLY A 1 68 ? 0.086 -6.187 -2.332 1.00 94.19 68 GLY A CA 1
ATOM 492 C C . GLY A 1 68 ? 1.468 -6.685 -2.759 1.00 94.19 68 GLY A C 1
ATOM 493 O O . GLY A 1 68 ? 1.778 -6.681 -3.945 1.00 94.19 68 GLY A O 1
ATOM 494 N N . ALA A 1 69 ? 2.261 -7.210 -1.820 1.00 92.06 69 ALA A N 1
ATOM 495 C CA . ALA A 1 69 ? 3.570 -7.792 -2.118 1.00 92.06 69 ALA A CA 1
ATOM 496 C C . ALA A 1 69 ? 3.502 -9.087 -2.951 1.00 92.06 69 ALA A C 1
ATOM 498 O O . ALA A 1 69 ? 4.432 -9.366 -3.699 1.00 92.06 69 ALA A O 1
ATOM 499 N N . GLN A 1 70 ? 2.431 -9.879 -2.832 1.00 91.38 70 GLN A N 1
ATOM 500 C CA . GLN A 1 70 ? 2.229 -11.092 -3.639 1.00 91.38 70 GLN A CA 1
ATOM 501 C C . GLN A 1 70 ? 1.728 -10.792 -5.058 1.00 91.38 70 GLN A C 1
ATOM 503 O O . GLN A 1 70 ? 1.940 -11.593 -5.966 1.00 91.38 70 GLN A O 1
ATOM 508 N N . LEU A 1 71 ? 1.034 -9.666 -5.238 1.00 88.75 71 LEU A N 1
ATOM 509 C CA . LEU A 1 71 ? 0.526 -9.203 -6.531 1.00 88.75 71 LEU A CA 1
ATOM 510 C C . LEU A 1 71 ? 1.585 -8.458 -7.366 1.00 88.75 71 LEU A C 1
ATOM 512 O O . LEU A 1 71 ? 1.381 -8.278 -8.571 1.00 88.75 71 LEU A O 1
ATOM 516 N N . ALA A 1 72 ? 2.659 -7.987 -6.724 1.00 84.19 72 ALA A N 1
ATOM 517 C CA . ALA A 1 72 ? 3.691 -7.118 -7.294 1.00 84.19 72 ALA A CA 1
ATOM 518 C C . ALA A 1 72 ? 4.945 -7.847 -7.796 1.00 84.19 72 ALA A C 1
ATOM 520 O O . ALA A 1 72 ? 5.087 -9.072 -7.608 1.00 84.19 72 ALA A O 1
#

Mean predicted aligned error: 3.34 Å

Nearest PDB structures (foldseek):
  2zhz-assembly1_C  TM=9.044E-01  e=4.577E-05  Burkholderia thailandensis
  2idx-assembly1_B  TM=9.212E-01  e=1.172E-04  Homo sapiens
  6d5x-assembly1_B  TM=9.239E-01  e=1.533E-04  Homo sapiens
  2r6x-assembly1_A  TM=9.233E-01  e=2.806E-04  Limosilactobacillus reuteri
  2idx-assembly1_C  TM=9.088E-01  e=3.001E-04  Homo sapiens